Protein AF-A0A929TEA9-F1 (afdb_monomer_lite)

Secondary structure (DSSP, 8-state):
--EEE---THHHHHHHHHHTT----TTT-SSS--HHHHHHTTEEEEPPP----TT-BTT--S--TT----TTPPBPPHHHHHHHHHHHHHHHH--

Radius of gyration: 14.56 Å; chains: 1; bounding box: 35×23×40 Å

Structure (mmCIF, N/CA/C/O backbone):
data_AF-A0A929TEA9-F1
#
_entry.id   AF-A0A929TEA9-F1
#
loop_
_atom_site.group_PDB
_atom_site.id
_atom_site.type_symbol
_atom_site.label_atom_id
_atom_site.label_alt_id
_atom_site.label_comp_id
_atom_site.label_asym_id
_atom_site.label_entity_id
_atom_site.label_seq_id
_atom_site.pdbx_PDB_ins_code
_atom_site.Cartn_x
_atom_site.Cartn_y
_atom_site.Cartn_z
_atom_site.occupancy
_atom_site.B_iso_or_equiv
_atom_site.auth_seq_id
_atom_site.auth_comp_id
_atom_site.auth_asym_id
_atom_site.auth_atom_id
_atom_site.pdbx_PDB_model_num
ATOM 1 N N . MET A 1 1 ? -21.602 -0.437 10.438 1.00 84.56 1 MET A N 1
ATOM 2 C CA . MET A 1 1 ? -21.582 -1.915 10.473 1.00 84.56 1 MET A CA 1
ATOM 3 C C . MET A 1 1 ? -20.147 -2.304 10.237 1.00 84.56 1 MET A C 1
ATOM 5 O O . MET A 1 1 ? -19.591 -1.836 9.253 1.00 84.56 1 MET A O 1
ATOM 9 N N . LYS A 1 2 ? -19.556 -3.097 11.129 1.00 95.19 2 LYS A N 1
ATOM 10 C CA . LYS A 1 2 ? -18.173 -3.540 10.960 1.00 95.19 2 LYS A CA 1
ATOM 11 C C . LYS A 1 2 ? -18.065 -4.503 9.789 1.00 95.19 2 LYS A C 1
ATOM 13 O O . LYS A 1 2 ? -18.939 -5.354 9.626 1.00 95.19 2 LYS A O 1
ATOM 18 N N . TYR A 1 3 ? -16.999 -4.380 9.012 1.00 96.94 3 TYR A N 1
ATOM 19 C CA . TYR A 1 3 ? -16.718 -5.269 7.890 1.00 96.94 3 TYR A CA 1
ATOM 20 C C . TYR A 1 3 ? -15.256 -5.704 7.881 1.00 96.94 3 TYR A C 1
ATOM 22 O O . TYR A 1 3 ? -14.392 -5.062 8.479 1.00 96.94 3 TYR A O 1
ATOM 30 N N . ILE A 1 4 ? -15.012 -6.823 7.209 1.00 97.75 4 ILE A N 1
ATOM 31 C CA . ILE A 1 4 ? -13.682 -7.337 6.913 1.00 97.75 4 ILE A CA 1
ATOM 32 C C . ILE A 1 4 ? -13.562 -7.340 5.396 1.00 97.75 4 ILE A C 1
ATOM 34 O O . ILE A 1 4 ? -14.401 -7.938 4.723 1.00 97.75 4 ILE A O 1
ATOM 38 N N . ASP A 1 5 ? -12.539 -6.672 4.879 1.00 96.81 5 ASP A N 1
ATOM 39 C CA . ASP A 1 5 ? -12.192 -6.723 3.464 1.00 96.81 5 ASP A CA 1
ATOM 40 C C . ASP A 1 5 ? -10.939 -7.589 3.277 1.00 96.81 5 ASP A C 1
ATOM 42 O O . ASP A 1 5 ? -9.912 -7.422 3.942 1.00 96.81 5 ASP A O 1
ATOM 46 N N . MET A 1 6 ? -11.059 -8.562 2.381 1.00 96.69 6 MET A N 1
ATOM 47 C CA . MET A 1 6 ? -10.072 -9.611 2.158 1.00 96.69 6 MET A CA 1
ATOM 48 C C . MET A 1 6 ? -9.094 -9.284 1.025 1.00 96.69 6 MET A C 1
ATOM 50 O O . MET A 1 6 ? -8.153 -10.052 0.823 1.00 96.69 6 MET A O 1
ATOM 54 N N 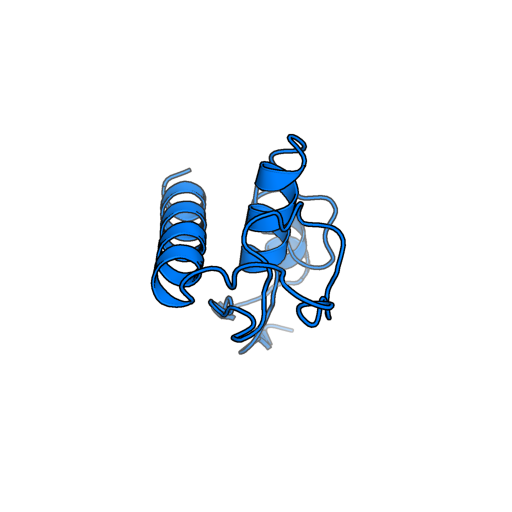. HIS A 1 7 ? -9.272 -8.181 0.286 1.00 95.44 7 HIS A N 1
ATOM 55 C CA . HIS A 1 7 ? -8.369 -7.847 -0.813 1.00 95.44 7 HIS A CA 1
ATOM 56 C C . HIS A 1 7 ? -8.376 -6.357 -1.177 1.00 95.44 7 HIS A C 1
ATOM 58 O O . HIS A 1 7 ? -9.407 -5.790 -1.516 1.00 95.44 7 HIS A O 1
ATOM 64 N N . CYS A 1 8 ? -7.193 -5.739 -1.197 1.00 94.81 8 CYS A N 1
ATOM 65 C CA . CYS A 1 8 ? -7.013 -4.372 -1.675 1.00 94.81 8 CYS A CA 1
ATOM 66 C C . CYS A 1 8 ? -5.610 -4.147 -2.250 1.00 94.81 8 CYS A C 1
ATOM 68 O O . CYS A 1 8 ? -4.612 -4.488 -1.614 1.00 94.81 8 CYS A O 1
ATOM 70 N N . ASP A 1 9 ? -5.530 -3.468 -3.393 1.00 94.25 9 ASP A N 1
ATOM 71 C CA . ASP A 1 9 ? -4.281 -3.231 -4.132 1.00 94.25 9 ASP A CA 1
ATOM 72 C C . ASP A 1 9 ? -3.489 -1.991 -3.676 1.00 94.25 9 ASP A C 1
ATOM 74 O O . ASP A 1 9 ? -2.497 -1.607 -4.297 1.00 94.25 9 ASP A O 1
ATOM 78 N N . THR A 1 10 ? -3.887 -1.361 -2.566 1.00 95.62 10 THR A N 1
ATOM 79 C CA . THR A 1 10 ? -3.297 -0.095 -2.086 1.00 95.62 10 THR A CA 1
ATOM 80 C C . THR A 1 10 ? -1.779 -0.157 -1.910 1.00 95.62 10 THR A C 1
ATOM 82 O O . THR A 1 10 ? -1.098 0.818 -2.220 1.00 95.62 10 THR A O 1
ATOM 85 N N . MET A 1 11 ? -1.216 -1.289 -1.470 1.00 95.62 11 MET A N 1
ATOM 86 C CA . MET A 1 11 ? 0.242 -1.418 -1.317 1.00 95.62 11 MET A CA 1
ATOM 87 C C . MET A 1 11 ? 0.981 -1.292 -2.650 1.00 95.62 11 MET A C 1
ATOM 89 O O . MET A 1 11 ? 2.001 -0.605 -2.728 1.00 95.62 11 MET A O 1
ATOM 93 N N . ALA A 1 12 ? 0.442 -1.888 -3.716 1.00 93.62 12 ALA A N 1
ATOM 94 C CA . ALA A 1 12 ? 1.003 -1.743 -5.050 1.00 93.62 12 ALA A CA 1
ATOM 95 C C . ALA A 1 12 ? 0.904 -0.283 -5.523 1.00 93.62 12 ALA A C 1
ATOM 97 O O . ALA A 1 12 ? 1.888 0.266 -6.014 1.00 93.62 12 ALA A O 1
ATOM 98 N N . SER A 1 13 ? -0.233 0.386 -5.301 1.00 94.62 13 SER A N 1
ATOM 99 C CA . SER A 1 13 ? -0.403 1.804 -5.649 1.00 94.62 13 SER A CA 1
ATOM 100 C C . SER A 1 13 ? 0.567 2.726 -4.900 1.00 94.6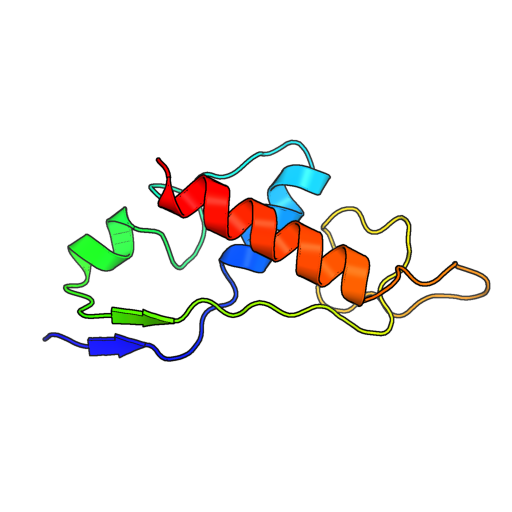2 13 SER A C 1
ATOM 102 O O . SER A 1 13 ? 1.109 3.660 -5.496 1.00 94.62 13 SER A O 1
ATOM 104 N N . ILE A 1 14 ? 0.832 2.458 -3.616 1.00 95.94 14 ILE A N 1
ATOM 105 C CA . ILE A 1 14 ? 1.833 3.199 -2.838 1.00 95.94 14 ILE A CA 1
ATOM 106 C C . ILE A 1 14 ? 3.227 2.960 -3.418 1.00 95.94 14 ILE A C 1
ATOM 108 O O . ILE A 1 14 ? 3.945 3.929 -3.666 1.00 95.94 14 ILE A O 1
ATOM 112 N N . TRP A 1 15 ? 3.604 1.717 -3.724 1.00 94.88 15 TRP A N 1
ATOM 113 C CA . TRP A 1 15 ? 4.875 1.444 -4.397 1.00 94.88 15 TRP A CA 1
ATOM 114 C C . TRP A 1 15 ? 4.990 2.202 -5.731 1.00 94.88 15 TRP A C 1
ATOM 116 O O . TRP A 1 15 ? 5.994 2.867 -5.980 1.00 94.88 15 TRP A O 1
ATOM 126 N N . TYR A 1 16 ? 3.937 2.215 -6.551 1.00 93.88 16 TYR A N 1
ATOM 127 C CA . TYR A 1 16 ? 3.935 2.933 -7.833 1.00 93.88 16 TYR A CA 1
ATOM 128 C C . TYR A 1 16 ? 4.044 4.447 -7.650 1.00 93.88 16 TYR A C 1
ATOM 130 O O . TYR A 1 16 ? 4.630 5.129 -8.483 1.00 93.88 16 TYR A O 1
ATOM 138 N N . SER A 1 17 ? 3.494 5.005 -6.569 1.00 95.00 17 SER A N 1
ATOM 139 C CA . SER A 1 17 ? 3.694 6.419 -6.234 1.00 95.00 17 SER A CA 1
ATOM 140 C C . SER A 1 17 ? 5.171 6.738 -5.964 1.00 95.00 17 SER A C 1
ATOM 142 O O . SER A 1 17 ? 5.644 7.794 -6.370 1.00 95.00 17 SER A O 1
ATOM 144 N N . ARG A 1 18 ? 5.934 5.814 -5.361 1.00 93.75 18 ARG A N 1
ATOM 145 C CA . ARG A 1 18 ? 7.374 5.994 -5.106 1.00 93.75 18 ARG A CA 1
ATOM 146 C C . ARG A 1 18 ? 8.186 5.976 -6.390 1.00 93.75 18 ARG A C 1
ATOM 148 O O . ARG A 1 18 ? 9.040 6.836 -6.569 1.00 93.75 18 ARG A O 1
ATOM 155 N N . LEU A 1 19 ? 7.861 5.067 -7.312 1.00 92.31 19 LEU A N 1
ATOM 156 C CA . LEU A 1 19 ? 8.469 5.043 -8.650 1.00 92.31 19 LEU A CA 1
ATOM 157 C C . LEU A 1 19 ? 8.254 6.370 -9.401 1.00 92.31 19 LEU A C 1
ATOM 159 O O . LEU A 1 19 ? 9.107 6.790 -10.176 1.00 92.31 19 LEU A O 1
ATOM 163 N N . ARG A 1 20 ? 7.146 7.064 -9.111 1.00 93.31 20 ARG A N 1
ATOM 164 C CA . ARG A 1 20 ? 6.804 8.385 -9.665 1.00 93.31 20 ARG A CA 1
ATOM 165 C C . ARG A 1 20 ? 7.343 9.569 -8.855 1.00 93.31 20 ARG A C 1
ATOM 167 O O . ARG A 1 20 ? 7.139 10.708 -9.263 1.00 93.31 20 ARG A O 1
ATOM 174 N N . GLY A 1 21 ? 7.991 9.330 -7.713 1.00 94.38 21 GLY A N 1
ATOM 175 C CA . GLY A 1 21 ? 8.454 10.375 -6.792 1.00 94.38 21 GLY A CA 1
ATOM 176 C C . GLY A 1 21 ? 7.349 11.057 -5.969 1.00 94.38 21 GLY A C 1
ATOM 177 O O . GLY A 1 21 ? 7.622 12.042 -5.291 1.00 94.38 21 GLY A O 1
ATOM 178 N N . GLU A 1 22 ? 6.116 10.546 -6.005 1.00 94.62 22 GLU A N 1
ATOM 179 C CA . GLU A 1 22 ? 4.954 11.095 -5.288 1.00 94.62 22 GLU A CA 1
ATOM 180 C C . GLU A 1 22 ? 4.920 10.671 -3.807 1.00 94.62 22 GLU A C 1
ATOM 182 O O . GLU A 1 22 ? 4.416 11.416 -2.975 1.00 94.62 22 GLU A O 1
ATOM 187 N N . ASN A 1 23 ? 5.487 9.500 -3.478 1.00 92.25 23 ASN A N 1
ATOM 188 C CA . ASN A 1 23 ? 5.702 8.997 -2.111 1.00 92.25 23 ASN A CA 1
ATOM 189 C C . ASN A 1 23 ? 4.468 9.056 -1.189 1.00 92.25 23 ASN A C 1
ATOM 191 O O . ASN A 1 23 ? 4.501 9.670 -0.124 1.00 92.25 23 ASN A O 1
ATOM 195 N N . PHE A 1 24 ? 3.383 8.390 -1.580 1.00 96.38 24 PHE A N 1
ATOM 196 C CA . PHE A 1 24 ? 2.166 8.331 -0.770 1.00 96.38 24 PHE A CA 1
ATOM 197 C C . PHE A 1 24 ? 2.370 7.607 0.564 1.00 96.38 24 PHE A C 1
ATOM 199 O O . PHE A 1 24 ? 3.166 6.670 0.670 1.00 96.38 24 PHE A O 1
ATOM 206 N N . ASP A 1 25 ? 1.581 8.018 1.555 1.00 96.25 25 ASP A N 1
ATOM 207 C CA . ASP A 1 25 ? 1.535 7.422 2.885 1.00 96.25 25 ASP A CA 1
ATOM 208 C C . ASP A 1 25 ? 0.198 6.709 3.116 1.00 96.25 25 ASP A C 1
ATOM 210 O O . ASP A 1 25 ? -0.866 7.254 2.826 1.00 96.25 25 ASP A O 1
ATOM 214 N N . LEU A 1 26 ? 0.223 5.485 3.645 1.00 97.00 26 LEU A N 1
ATOM 215 C CA . LEU A 1 26 ? -0.984 4.692 3.889 1.00 97.00 26 LEU A CA 1
ATOM 216 C C . LEU A 1 26 ? -1.972 5.395 4.832 1.00 97.00 26 LEU A C 1
ATOM 218 O O . LEU A 1 26 ? -3.170 5.109 4.773 1.00 97.00 26 LEU A O 1
ATOM 222 N N . SER A 1 27 ? -1.505 6.302 5.692 1.00 96.50 27 SER A N 1
ATOM 223 C CA . SER A 1 27 ? -2.363 7.026 6.628 1.00 96.50 27 SER A CA 1
ATOM 224 C C . SER A 1 27 ? -3.402 7.904 5.922 1.00 96.50 27 SER A C 1
ATOM 226 O O . SER A 1 27 ? -4.580 7.860 6.297 1.00 96.50 27 SER A O 1
ATOM 228 N N . ASP A 1 28 ? -3.007 8.634 4.873 1.00 97.00 28 ASP A N 1
ATOM 229 C CA . ASP A 1 28 ? -3.832 9.660 4.226 1.00 97.00 28 ASP A CA 1
ATOM 230 C C . ASP A 1 28 ? -3.787 9.685 2.687 1.00 97.00 28 ASP A C 1
ATOM 232 O O . ASP A 1 28 ? -4.383 10.582 2.086 1.00 97.00 28 ASP A O 1
ATOM 236 N N . ALA A 1 29 ? -3.172 8.682 2.044 1.00 96.06 29 ALA A N 1
ATOM 237 C CA . ALA A 1 29 ? -3.006 8.622 0.592 1.00 96.06 29 ALA A CA 1
ATOM 238 C C . ALA A 1 29 ? -4.290 8.988 -0.178 1.00 96.06 29 ALA A C 1
ATOM 240 O O . ALA A 1 29 ? -5.386 8.550 0.203 1.00 96.06 29 ALA A O 1
ATOM 241 N N . PRO A 1 30 ? -4.183 9.687 -1.325 1.00 96.25 30 PRO A N 1
ATOM 242 C CA . PRO A 1 30 ? -5.320 10.047 -2.175 1.00 96.25 30 PRO A CA 1
ATOM 243 C C . PRO A 1 30 ? -5.859 8.844 -2.985 1.00 96.25 30 PRO A C 1
ATOM 245 O O . PRO A 1 30 ? -6.211 8.965 -4.154 1.00 96.25 30 PRO A O 1
ATOM 248 N N . LEU A 1 31 ? -5.925 7.665 -2.364 1.00 95.44 31 LEU A N 1
ATOM 249 C CA . LEU A 1 31 ? -6.402 6.396 -2.914 1.00 95.44 31 LEU A CA 1
ATOM 250 C C . LEU A 1 31 ? -7.776 6.046 -2.336 1.00 95.44 31 LEU A C 1
ATOM 252 O O . LEU A 1 31 ? -8.211 6.643 -1.352 1.00 95.44 31 LEU A O 1
ATOM 256 N N . MET A 1 32 ? -8.483 5.076 -2.922 1.00 95.12 32 MET A N 1
ATOM 257 C CA . MET A 1 32 ? -9.797 4.644 -2.416 1.00 95.12 32 MET A CA 1
ATOM 258 C C . MET A 1 32 ? -9.729 4.111 -0.979 1.00 95.12 32 MET A C 1
ATOM 260 O O . MET A 1 32 ? -10.634 4.377 -0.191 1.00 95.12 32 MET A O 1
ATOM 264 N N . VAL A 1 33 ? -8.629 3.443 -0.626 1.00 96.12 33 VAL A N 1
ATOM 265 C CA . VAL A 1 33 ? -8.364 2.911 0.712 1.00 96.12 33 VAL A CA 1
ATOM 266 C C . VAL A 1 33 ? -7.125 3.593 1.298 1.00 96.12 33 VAL A C 1
ATOM 268 O O . VAL A 1 33 ? -6.087 3.693 0.650 1.00 96.12 33 VAL A O 1
ATOM 271 N N . ASN A 1 34 ? -7.258 4.080 2.530 1.00 96.88 34 ASN A N 1
ATOM 272 C CA . ASN A 1 34 ? -6.185 4.572 3.397 1.00 96.88 34 ASN A CA 1
ATOM 273 C C . ASN A 1 34 ? -6.645 4.416 4.863 1.00 96.88 34 ASN A C 1
ATOM 275 O O . ASN A 1 34 ? -7.832 4.166 5.106 1.00 96.88 34 ASN A O 1
ATOM 279 N N . LEU A 1 35 ? -5.755 4.549 5.850 1.00 96.25 35 LEU A N 1
ATOM 280 C CA . LEU A 1 35 ? -6.124 4.298 7.253 1.00 96.25 35 LEU A CA 1
ATOM 281 C C . LEU A 1 35 ? -7.216 5.246 7.752 1.00 96.25 35 LEU A C 1
ATOM 283 O O . LEU A 1 35 ? -8.097 4.813 8.494 1.00 96.25 35 LEU A O 1
ATOM 287 N N . ASN A 1 36 ? -7.192 6.517 7.347 1.00 97.25 36 ASN A N 1
ATOM 288 C CA . ASN A 1 36 ? -8.212 7.485 7.748 1.00 97.25 36 ASN A CA 1
ATOM 289 C C . ASN A 1 36 ? -9.608 7.074 7.256 1.00 97.25 36 ASN A C 1
ATOM 291 O O . ASN A 1 36 ? -10.564 7.096 8.032 1.00 97.25 36 ASN A O 1
ATOM 295 N N . LYS A 1 37 ? -9.723 6.618 6.007 1.00 97.25 37 LYS A N 1
ATOM 296 C CA . LYS A 1 37 ? -10.971 6.116 5.416 1.00 97.25 37 LYS A CA 1
ATOM 297 C C . LYS A 1 37 ? -11.419 4.805 6.056 1.00 97.25 37 LYS A C 1
ATOM 299 O O . LYS A 1 37 ? -12.601 4.656 6.347 1.00 97.25 37 LYS A O 1
ATOM 304 N N . LEU A 1 38 ? -10.490 3.888 6.339 1.00 96.81 38 LEU A N 1
ATOM 305 C CA . LEU A 1 38 ? -10.797 2.623 7.018 1.00 96.81 38 LEU A CA 1
ATOM 306 C C . LEU A 1 38 ? -11.343 2.857 8.433 1.00 96.81 38 LEU A C 1
ATOM 308 O O . LEU A 1 38 ? -12.346 2.251 8.810 1.00 96.81 38 LEU A O 1
ATOM 312 N N . LYS A 1 39 ? -10.738 3.785 9.188 1.00 96.19 39 LYS A N 1
ATOM 313 C CA . LYS A 1 39 ? -11.215 4.194 10.519 1.00 96.19 39 LYS A CA 1
ATOM 314 C C . LYS A 1 39 ? -12.596 4.849 10.448 1.00 96.19 39 LYS A C 1
ATOM 316 O O . LYS A 1 39 ? -13.472 4.496 11.229 1.00 96.19 39 LYS A O 1
ATOM 321 N N . GLN A 1 40 ? -12.808 5.769 9.503 1.00 97.12 40 GLN A N 1
ATOM 322 C CA . GLN A 1 40 ? -14.109 6.425 9.299 1.00 97.12 40 GLN A CA 1
ATOM 323 C C . GLN A 1 40 ? -15.205 5.437 8.878 1.00 97.12 40 GLN A C 1
ATOM 325 O O . GLN A 1 40 ? -16.359 5.595 9.267 1.00 97.12 40 GLN A O 1
ATOM 330 N N . GLY A 1 41 ? -14.844 4.413 8.104 1.00 96.19 41 GLY A N 1
ATOM 331 C CA . GLY A 1 41 ? -15.753 3.365 7.652 1.00 96.19 41 GLY A CA 1
ATOM 332 C C . GLY A 1 41 ? -16.068 2.286 8.692 1.00 96.19 41 GLY A C 1
ATOM 333 O O . GLY A 1 41 ? -16.868 1.410 8.381 1.00 96.19 41 GLY A O 1
ATOM 334 N N . ASP A 1 42 ? -15.471 2.322 9.891 1.00 96.88 42 ASP A N 1
ATOM 335 C CA . ASP A 1 42 ? -15.596 1.261 10.910 1.00 96.88 42 ASP A CA 1
ATOM 336 C C . ASP A 1 42 ? -15.128 -0.116 10.373 1.00 96.88 42 ASP A C 1
ATOM 338 O O . ASP A 1 42 ? -15.728 -1.159 10.646 1.00 96.88 42 ASP A O 1
ATOM 342 N N . CYS A 1 43 ? -14.052 -0.121 9.568 1.00 97.31 43 CYS A N 1
ATOM 343 C CA . CYS A 1 43 ? -13.417 -1.349 9.084 1.00 97.31 43 CYS A CA 1
ATOM 344 C C . CYS A 1 43 ? -12.776 -2.105 10.254 1.00 97.31 43 CYS A C 1
ATOM 346 O O . CYS A 1 43 ? -11.994 -1.540 11.021 1.00 97.31 43 CYS A O 1
ATOM 348 N N . LEU A 1 44 ? -13.091 -3.394 10.385 1.00 97.50 44 LEU A N 1
ATOM 349 C CA . LEU A 1 44 ? -12.541 -4.248 11.435 1.00 97.50 44 LEU A CA 1
ATOM 350 C C . LEU A 1 44 ? -11.162 -4.794 11.060 1.00 97.50 44 LEU A C 1
ATOM 352 O O . LEU A 1 44 ? -10.291 -4.900 11.918 1.00 97.50 44 LEU A O 1
ATOM 356 N N . CYS A 1 45 ? -10.986 -5.185 9.799 1.00 96.19 45 CYS A N 1
ATOM 357 C CA . CYS A 1 45 ? -9.749 -5.761 9.290 1.00 96.19 45 CYS A CA 1
ATOM 358 C C . CYS A 1 45 ? -9.668 -5.561 7.774 1.00 96.19 45 CYS A C 1
ATOM 360 O O . CYS A 1 45 ? -10.650 -5.782 7.063 1.00 96.19 45 CYS A O 1
ATOM 362 N N . GLN A 1 46 ? -8.486 -5.174 7.299 1.00 96.31 46 GLN A N 1
ATOM 363 C CA . GLN A 1 46 ? -8.170 -5.023 5.886 1.00 96.31 46 GLN A CA 1
ATOM 364 C C . GLN A 1 46 ? -7.007 -5.944 5.539 1.00 96.31 46 GLN A C 1
ATOM 366 O O . GLN A 1 46 ? -5.946 -5.876 6.159 1.00 96.31 46 GLN A O 1
ATOM 371 N N . THR A 1 47 ? -7.182 -6.746 4.497 1.00 96.62 47 THR A N 1
ATOM 372 C CA . THR A 1 47 ? -6.079 -7.470 3.867 1.00 96.62 47 THR A CA 1
ATOM 373 C C . THR A 1 47 ? -5.549 -6.649 2.696 1.00 96.62 47 THR A C 1
ATOM 375 O O . THR A 1 47 ? -6.311 -6.230 1.821 1.00 96.62 47 THR A O 1
ATOM 378 N N . PHE A 1 48 ? -4.238 -6.414 2.676 1.00 95.38 48 PHE A N 1
ATOM 379 C CA . PHE A 1 48 ? -3.553 -5.743 1.575 1.00 95.38 48 PHE A CA 1
ATOM 380 C C . PHE A 1 48 ? -2.877 -6.772 0.673 1.00 95.38 48 PHE A C 1
ATOM 382 O O . PHE A 1 48 ? -2.101 -7.607 1.138 1.00 95.38 48 PHE A O 1
ATOM 389 N N . ALA A 1 49 ? -3.169 -6.709 -0.621 1.00 93.88 49 ALA A N 1
ATOM 390 C CA . ALA A 1 49 ? -2.585 -7.597 -1.605 1.00 93.88 49 ALA A CA 1
ATOM 391 C C . ALA A 1 49 ? -1.137 -7.191 -1.904 1.00 93.88 49 ALA A C 1
ATOM 393 O O . ALA A 1 49 ? -0.831 -6.023 -2.146 1.00 93.88 49 ALA A O 1
ATOM 394 N N . MET A 1 50 ? -0.249 -8.183 -1.929 1.00 92.06 50 MET A N 1
ATOM 395 C CA . MET A 1 50 ? 1.128 -8.037 -2.389 1.00 92.06 50 MET A CA 1
ATOM 396 C C . MET A 1 50 ? 1.294 -8.901 -3.631 1.00 92.06 50 MET A C 1
ATOM 398 O O . MET A 1 50 ? 1.331 -10.127 -3.548 1.00 92.06 50 MET A O 1
ATOM 402 N N . PHE A 1 51 ? 1.336 -8.261 -4.793 1.00 91.62 51 PHE A N 1
ATOM 403 C CA . PHE A 1 51 ? 1.394 -8.945 -6.076 1.00 91.62 51 PHE A CA 1
ATOM 404 C C . PHE A 1 51 ? 2.192 -8.127 -7.084 1.00 91.62 51 PHE A C 1
ATOM 406 O O . PHE A 1 51 ? 2.338 -6.912 -6.964 1.00 91.62 51 PHE A O 1
ATOM 413 N N . VAL A 1 52 ? 2.675 -8.804 -8.119 1.00 89.31 52 VAL A N 1
ATOM 414 C CA . VAL A 1 52 ? 3.337 -8.171 -9.256 1.00 89.31 52 VAL A CA 1
ATOM 415 C C . VAL A 1 52 ? 2.858 -8.798 -10.551 1.00 89.31 52 VAL A C 1
ATOM 417 O O . VAL A 1 52 ? 2.478 -9.967 -10.602 1.00 89.31 52 VAL A O 1
ATOM 420 N N . TYR A 1 53 ? 2.935 -8.023 -11.624 1.00 87.44 53 TYR A N 1
ATOM 421 C CA . TYR A 1 53 ? 2.721 -8.545 -12.963 1.00 87.44 53 TYR A CA 1
ATOM 422 C C . TYR A 1 53 ? 3.969 -9.295 -13.434 1.00 87.44 53 TYR A C 1
ATOM 424 O O . TYR A 1 53 ? 5.062 -8.735 -13.450 1.00 87.44 53 TYR A O 1
ATOM 432 N N . LEU A 1 54 ? 3.796 -10.544 -13.878 1.00 87.25 54 LEU A N 1
ATOM 433 C CA . LEU A 1 54 ? 4.897 -11.397 -14.357 1.00 87.25 54 LEU A CA 1
ATOM 434 C C . LEU A 1 54 ? 5.599 -10.849 -15.609 1.00 87.25 54 LEU A C 1
ATOM 436 O O . LEU A 1 54 ? 6.747 -11.184 -15.879 1.00 87.25 54 LEU A O 1
ATOM 440 N N . ASN A 1 55 ? 4.899 -10.026 -16.389 1.00 85.69 55 ASN A N 1
ATOM 441 C CA . ASN A 1 55 ? 5.403 -9.436 -17.629 1.00 85.69 55 ASN A CA 1
ATOM 442 C C . ASN A 1 55 ? 5.640 -7.928 -17.497 1.00 85.69 55 ASN A C 1
ATOM 444 O O . ASN A 1 55 ? 5.488 -7.203 -18.474 1.00 85.69 55 ASN A O 1
ATOM 448 N N . ARG A 1 56 ? 5.985 -7.456 -16.297 1.00 86.50 56 ARG A N 1
ATOM 449 C CA . ARG A 1 56 ? 6.315 -6.051 -16.069 1.00 86.50 56 ARG A CA 1
ATOM 450 C C . ARG A 1 56 ? 7.686 -5.717 -16.676 1.00 86.50 56 ARG A C 1
ATOM 452 O O . ARG A 1 56 ? 8.631 -6.469 -16.429 1.00 86.50 56 ARG A O 1
ATOM 459 N N . PRO A 1 57 ? 7.826 -4.621 -17.438 1.00 88.31 57 PRO A N 1
ATOM 460 C CA . PRO A 1 57 ? 9.129 -4.209 -17.947 1.00 88.31 57 PRO A CA 1
ATOM 461 C C . PRO A 1 57 ? 10.007 -3.625 -16.822 1.00 88.31 57 PRO A C 1
ATOM 463 O O . PRO A 1 57 ? 9.493 -3.083 -15.845 1.00 88.31 57 PRO A O 1
ATOM 466 N N . GLU A 1 58 ? 11.333 -3.743 -16.938 1.00 87.12 58 GLU A N 1
ATOM 467 C CA . GLU A 1 58 ? 12.296 -3.229 -15.941 1.00 87.12 58 GLU A CA 1
ATOM 468 C C . GLU A 1 58 ? 12.188 -1.710 -15.723 1.00 87.12 58 GLU A C 1
ATOM 470 O O . GLU A 1 58 ? 12.380 -1.232 -14.610 1.00 87.12 58 GLU A O 1
ATOM 475 N N . ASN A 1 59 ? 11.856 -0.948 -16.766 1.00 86.06 59 ASN A N 1
ATOM 476 C CA . ASN A 1 59 ? 11.707 0.512 -16.730 1.00 86.06 59 ASN A CA 1
ATOM 477 C C . ASN A 1 59 ? 10.293 0.972 -16.324 1.00 86.06 59 ASN A C 1
ATOM 479 O O . ASN A 1 59 ? 9.914 2.107 -16.611 1.00 86.06 59 ASN A O 1
ATOM 483 N N . PHE A 1 60 ? 9.500 0.101 -15.697 1.00 86.94 60 PHE A N 1
ATOM 484 C CA . PHE A 1 60 ? 8.160 0.437 -15.235 1.00 86.94 60 PHE A CA 1
ATOM 485 C C . PHE A 1 60 ? 8.181 1.628 -14.264 1.00 86.94 60 PHE A C 1
ATOM 487 O O . PHE A 1 60 ? 8.808 1.574 -13.209 1.00 86.94 60 PHE A O 1
ATOM 494 N N . ASP A 1 61 ? 7.441 2.684 -14.599 1.00 87.00 61 ASP A N 1
ATOM 495 C CA . ASP A 1 61 ? 7.437 3.958 -13.872 1.00 87.00 61 ASP A CA 1
ATOM 496 C C . ASP A 1 61 ? 6.240 4.117 -12.920 1.00 87.00 61 ASP A C 1
ATOM 498 O O . ASP A 1 61 ? 6.020 5.195 -12.380 1.00 87.00 61 ASP A O 1
ATOM 502 N N . GLY A 1 62 ? 5.426 3.076 -12.721 1.00 85.19 62 GLY A N 1
ATOM 503 C CA . GLY A 1 62 ? 4.194 3.174 -11.935 1.00 85.19 62 GLY A CA 1
ATOM 504 C C . GLY A 1 62 ? 2.947 3.557 -12.738 1.00 85.19 62 GLY A C 1
ATOM 505 O O . GLY A 1 62 ? 1.844 3.434 -12.206 1.00 85.19 62 GLY A O 1
ATOM 506 N N . ARG A 1 63 ? 3.074 3.987 -14.002 1.00 77.62 63 ARG A N 1
ATOM 507 C CA . ARG A 1 63 ? 1.962 4.443 -14.854 1.00 77.62 63 ARG A CA 1
ATOM 508 C C . ARG A 1 63 ? 1.620 3.403 -15.917 1.00 77.62 63 ARG A C 1
ATOM 510 O O . ARG A 1 63 ? 1.792 3.652 -17.103 1.00 77.62 63 ARG A O 1
ATOM 517 N N . GLN A 1 64 ? 1.154 2.227 -15.492 1.00 64.69 64 GLN A N 1
ATOM 518 C CA . GLN A 1 64 ? 0.468 1.238 -16.342 1.00 64.69 64 GLN A CA 1
ATOM 519 C C . GLN A 1 64 ? 0.012 0.033 -15.504 1.00 64.69 64 GLN A C 1
ATOM 521 O O . GLN A 1 64 ? 0.828 -0.702 -14.951 1.00 64.69 64 GLN A O 1
ATOM 526 N N . GLU A 1 65 ? -1.296 -0.212 -15.432 1.00 56.72 65 GLU A N 1
ATOM 527 C CA . GLU A 1 65 ? -1.835 -1.391 -14.735 1.00 56.72 65 GLU A CA 1
ATOM 528 C C . GLU A 1 65 ? -1.578 -2.681 -15.532 1.00 56.72 65 GLU A C 1
ATOM 530 O O . GLU A 1 65 ? -1.392 -3.742 -14.950 1.00 56.72 65 GLU A O 1
ATOM 535 N N . HIS A 1 66 ? -1.455 -2.596 -16.861 1.00 56.44 66 HIS A N 1
ATOM 536 C CA . HIS A 1 66 ? -1.314 -3.752 -17.755 1.00 56.44 66 HIS A CA 1
ATOM 537 C C . HIS A 1 66 ? -0.203 -3.566 -18.797 1.00 56.44 66 HIS A C 1
ATOM 539 O O . HIS A 1 66 ? -0.399 -3.807 -19.985 1.00 56.44 66 HIS A O 1
ATOM 545 N N . GLY A 1 67 ? 0.976 -3.118 -18.362 1.00 53.53 67 GLY A N 1
ATOM 546 C CA . GLY A 1 67 ? 2.146 -3.041 -19.236 1.00 53.53 67 GLY A CA 1
ATO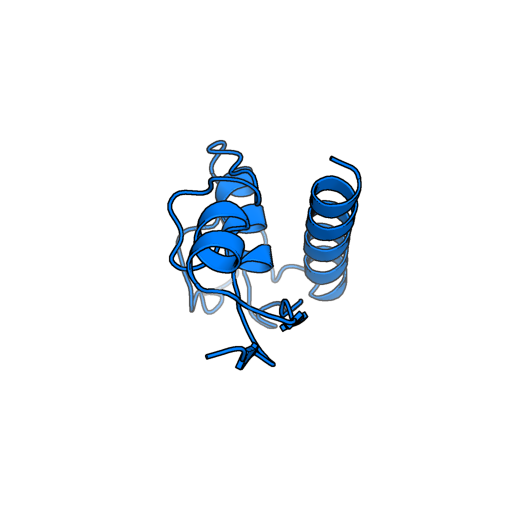M 547 C C . GLY A 1 67 ? 2.626 -4.443 -19.606 1.00 53.53 67 GLY A C 1
ATOM 548 O O . GLY A 1 67 ? 3.348 -5.072 -18.836 1.00 53.53 67 GLY A O 1
ATOM 549 N N . THR A 1 68 ? 2.202 -4.962 -20.756 1.00 59.47 68 THR A N 1
ATOM 550 C CA . THR A 1 68 ? 2.868 -6.096 -21.404 1.00 59.47 68 THR A CA 1
ATOM 551 C C . THR A 1 68 ? 4.171 -5.598 -22.005 1.00 59.47 68 THR A C 1
ATOM 553 O O . THR A 1 68 ? 4.125 -4.661 -22.797 1.00 59.47 68 THR A O 1
ATOM 556 N N . VAL A 1 69 ? 5.295 -6.238 -21.669 1.00 61.75 69 VAL A N 1
ATOM 557 C CA . VAL A 1 69 ? 6.587 -6.064 -22.361 1.00 61.75 69 VAL A CA 1
ATOM 558 C C . VAL A 1 69 ? 6.372 -5.936 -23.870 1.00 61.75 69 VAL A C 1
ATOM 560 O O . VAL A 1 69 ? 5.836 -6.859 -24.491 1.00 61.75 69 VAL A O 1
ATOM 563 N N . GLN A 1 70 ? 6.769 -4.804 -24.453 1.00 64.12 70 GLN A N 1
ATOM 564 C CA . GLN A 1 70 ? 6.690 -4.589 -25.897 1.00 64.12 70 GLN A CA 1
ATOM 565 C C . GLN A 1 70 ? 8.069 -4.797 -26.530 1.00 64.12 70 GLN A C 1
ATOM 567 O O . GLN A 1 70 ? 9.072 -4.224 -26.109 1.00 64.12 70 GLN A O 1
ATOM 572 N N . GLY A 1 71 ? 8.135 -5.627 -27.572 1.00 71.38 71 GLY A N 1
ATOM 573 C CA . GLY A 1 71 ? 9.376 -5.859 -28.315 1.00 71.38 71 GLY A CA 1
ATOM 574 C C . GLY A 1 71 ? 10.482 -6.500 -27.465 1.00 71.38 71 GLY A C 1
ATOM 575 O O . GLY A 1 71 ? 10.287 -7.574 -26.904 1.00 71.38 71 GLY A O 1
ATOM 576 N N . ASN A 1 72 ? 11.650 -5.853 -27.402 1.00 72.00 72 ASN A N 1
ATOM 577 C CA . ASN A 1 72 ? 12.865 -6.368 -26.748 1.00 72.00 72 ASN A CA 1
ATOM 578 C C . ASN A 1 72 ? 13.073 -5.833 -25.318 1.00 72.00 72 ASN A C 1
ATOM 580 O O . ASN A 1 72 ? 14.190 -5.882 -24.798 1.00 72.00 72 ASN A O 1
ATOM 584 N N . GLU A 1 73 ? 12.038 -5.276 -24.690 1.00 77.94 73 GLU A N 1
ATOM 585 C CA . GLU A 1 73 ? 12.118 -4.805 -23.307 1.00 77.94 73 GLU A CA 1
ATOM 586 C C . GLU A 1 73 ? 12.491 -5.945 -22.347 1.00 77.94 73 GLU A C 1
ATOM 588 O O . GLU A 1 73 ? 11.990 -7.071 -22.434 1.00 77.94 73 GLU A O 1
ATOM 593 N N . LYS A 1 74 ? 13.388 -5.654 -21.401 1.00 84.81 74 LYS A N 1
ATOM 594 C CA . LYS A 1 74 ? 13.714 -6.605 -20.340 1.00 84.81 74 LYS A CA 1
ATOM 595 C C . LYS A 1 74 ? 12.572 -6.677 -19.337 1.00 84.81 74 LYS A C 1
ATOM 597 O O . LYS A 1 74 ? 11.999 -5.657 -18.955 1.00 84.81 74 LYS A O 1
ATOM 602 N N . LYS A 1 75 ? 12.270 -7.896 -18.894 1.00 87.88 75 LYS A N 1
ATOM 603 C CA . LYS A 1 75 ? 11.308 -8.155 -17.821 1.00 87.88 75 LYS A CA 1
ATOM 604 C C . LYS A 1 75 ? 11.963 -7.905 -16.475 1.00 87.88 75 LYS A C 1
ATOM 606 O O . LYS A 1 75 ? 13.052 -8.411 -16.223 1.00 87.88 75 LYS A O 1
ATOM 611 N N . MET A 1 76 ? 11.259 -7.189 -15.611 1.00 89.25 76 MET A N 1
ATOM 612 C CA . MET A 1 76 ? 11.597 -7.112 -14.199 1.00 89.25 76 MET A CA 1
ATOM 613 C C . MET A 1 76 ? 11.487 -8.509 -13.576 1.00 89.25 76 MET A C 1
ATOM 615 O O . MET A 1 76 ? 10.526 -9.231 -13.852 1.00 89.25 76 MET A O 1
ATOM 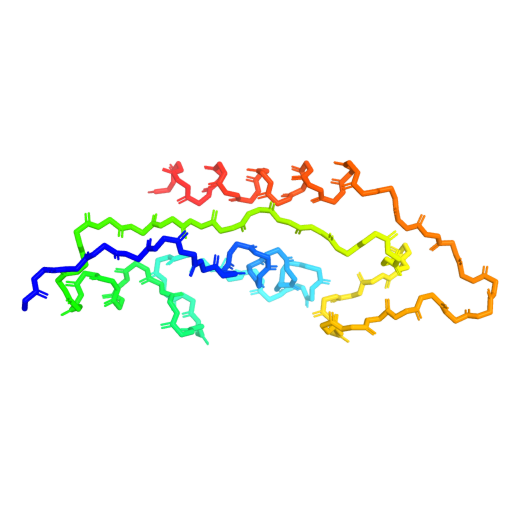619 N N . ASP A 1 77 ? 12.433 -8.869 -12.707 1.00 92.12 77 ASP A N 1
ATOM 620 C CA . ASP A 1 77 ? 12.298 -10.059 -11.867 1.00 92.12 77 ASP A CA 1
ATOM 621 C C . ASP A 1 77 ? 11.062 -9.908 -10.954 1.00 92.12 77 ASP A C 1
ATOM 623 O O . ASP A 1 77 ? 10.997 -8.963 -10.156 1.00 92.12 77 ASP A O 1
ATOM 627 N N . PRO A 1 78 ? 10.066 -10.810 -11.039 1.00 91.69 78 PRO A N 1
ATOM 628 C CA . PRO A 1 78 ? 8.890 -10.748 -10.182 1.00 91.69 78 PRO A CA 1
ATOM 629 C C . PRO A 1 78 ? 9.238 -10.764 -8.689 1.00 91.69 78 PRO A C 1
ATOM 631 O O . PRO A 1 78 ? 8.591 -10.071 -7.903 1.00 91.69 78 PRO A O 1
ATOM 634 N N . TRP A 1 79 ? 10.279 -11.499 -8.286 1.00 93.31 79 TRP A N 1
ATOM 635 C CA . TRP A 1 79 ? 10.673 -11.582 -6.879 1.00 93.31 79 TRP A CA 1
ATOM 636 C C . TRP A 1 79 ? 11.244 -10.276 -6.355 1.00 93.31 79 TRP A C 1
ATOM 638 O O . TRP A 1 79 ? 10.932 -9.884 -5.229 1.00 93.31 79 TRP A O 1
ATOM 648 N N . PHE A 1 80 ? 12.005 -9.565 -7.187 1.00 92.69 80 PHE A N 1
ATOM 649 C CA .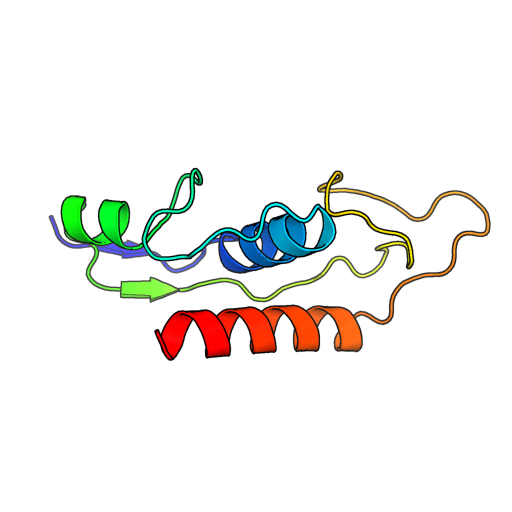 PHE A 1 80 ? 12.434 -8.211 -6.872 1.00 92.69 80 PHE A CA 1
ATOM 650 C C . PHE A 1 80 ? 11.220 -7.312 -6.608 1.00 92.69 80 PHE A C 1
ATOM 652 O O . PHE A 1 80 ? 11.127 -6.713 -5.539 1.00 92.69 80 PHE A O 1
ATOM 659 N N . GLY A 1 81 ? 10.236 -7.291 -7.511 1.00 91.88 81 GLY A N 1
ATOM 660 C CA . GLY A 1 81 ? 9.042 -6.462 -7.332 1.00 91.88 81 GLY A CA 1
ATOM 661 C C . GLY A 1 81 ? 8.223 -6.814 -6.080 1.00 91.88 81 GLY A C 1
ATOM 662 O O . GLY A 1 81 ? 7.787 -5.916 -5.364 1.00 91.88 81 GLY A O 1
ATOM 663 N N . VAL A 1 82 ? 8.048 -8.104 -5.767 1.00 92.94 82 VAL A N 1
ATOM 664 C CA . VAL A 1 82 ? 7.378 -8.532 -4.522 1.00 92.94 82 VAL A CA 1
ATOM 665 C C . VAL A 1 82 ? 8.165 -8.068 -3.296 1.00 92.94 82 VAL A C 1
ATOM 667 O O . VAL A 1 82 ? 7.566 -7.601 -2.328 1.00 92.94 82 VAL A O 1
ATOM 670 N N . SER A 1 83 ? 9.499 -8.144 -3.341 1.00 94.81 83 SER A N 1
ATOM 671 C CA . SER A 1 83 ? 10.350 -7.681 -2.242 1.00 94.81 83 SER A CA 1
ATOM 672 C C . SER A 1 83 ? 10.236 -6.170 -2.017 1.00 94.81 83 SER A C 1
ATOM 674 O O . SER A 1 83 ? 10.203 -5.728 -0.871 1.00 94.81 83 SER A O 1
ATOM 676 N N . GLU A 1 84 ? 10.093 -5.379 -3.084 1.00 94.62 84 GLU A N 1
ATOM 677 C CA . GLU A 1 84 ? 9.895 -3.930 -2.990 1.00 94.62 84 GLU A CA 1
ATOM 678 C C . GLU A 1 84 ? 8.541 -3.582 -2.362 1.00 94.62 84 GLU A C 1
ATOM 680 O O . GLU A 1 84 ? 8.480 -2.747 -1.462 1.00 94.62 84 GLU A O 1
ATOM 685 N N . ILE A 1 85 ? 7.459 -4.262 -2.757 1.00 94.88 85 ILE A N 1
ATOM 686 C CA . ILE A 1 85 ? 6.138 -4.060 -2.137 1.00 94.88 85 ILE A CA 1
ATOM 687 C C . ILE A 1 85 ? 6.160 -4.457 -0.656 1.00 94.88 85 ILE A C 1
ATOM 689 O O . ILE A 1 85 ? 5.573 -3.759 0.169 1.00 94.88 85 ILE A O 1
ATOM 693 N N . LEU A 1 86 ? 6.849 -5.545 -0.298 1.00 95.25 86 LEU A N 1
ATOM 694 C CA . LEU A 1 86 ? 6.970 -5.971 1.097 1.00 95.25 86 LEU A CA 1
ATOM 695 C C . LEU A 1 86 ? 7.692 -4.920 1.952 1.00 95.25 86 LEU A C 1
ATOM 697 O O . LEU A 1 86 ? 7.224 -4.617 3.047 1.00 95.25 86 LEU A O 1
ATOM 701 N N . LYS A 1 87 ? 8.779 -4.325 1.443 1.00 95.75 87 LYS A N 1
ATOM 702 C CA . LYS A 1 87 ? 9.474 -3.219 2.125 1.00 95.75 87 LYS A CA 1
ATOM 703 C C . LYS A 1 87 ? 8.549 -2.025 2.327 1.00 95.75 87 LYS A C 1
ATOM 705 O O . LYS A 1 87 ? 8.473 -1.494 3.429 1.00 95.75 87 LYS A O 1
ATOM 710 N N . VAL A 1 88 ? 7.795 -1.645 1.289 1.00 95.06 88 VAL A N 1
ATOM 711 C CA . VAL A 1 88 ? 6.785 -0.582 1.394 1.00 95.06 88 VAL A CA 1
ATOM 712 C C . VAL A 1 88 ? 5.802 -0.900 2.516 1.00 95.06 88 VAL A C 1
ATOM 714 O O . VAL A 1 88 ? 5.587 -0.051 3.374 1.00 95.06 88 VAL A O 1
ATOM 717 N N . PHE A 1 89 ? 5.241 -2.111 2.541 1.00 95.38 89 PHE A N 1
ATOM 718 C CA . PHE A 1 89 ? 4.300 -2.528 3.579 1.00 95.38 89 PHE A CA 1
ATOM 719 C C . PHE A 1 89 ? 4.908 -2.427 4.982 1.00 95.38 89 PHE A C 1
ATOM 721 O O . PHE A 1 89 ? 4.299 -1.810 5.851 1.00 95.38 89 PHE A O 1
ATOM 728 N N . GLN A 1 90 ? 6.110 -2.971 5.194 1.00 95.38 90 GLN A N 1
ATOM 729 C CA . GLN A 1 90 ? 6.812 -2.902 6.482 1.00 95.38 90 GLN A CA 1
ATOM 730 C C . GLN A 1 90 ? 6.991 -1.453 6.942 1.00 95.38 90 GLN A C 1
ATOM 732 O O . GLN A 1 90 ? 6.569 -1.100 8.039 1.00 95.38 90 GLN A O 1
ATOM 737 N N . GLU A 1 91 ? 7.488 -0.584 6.062 1.00 95.38 91 GLU A N 1
ATOM 738 C CA . GLU A 1 91 ? 7.650 0.837 6.367 1.00 95.38 91 GLU A CA 1
ATOM 739 C C . GLU A 1 91 ? 6.323 1.548 6.663 1.00 95.38 91 GLU A C 1
ATOM 741 O O . GLU A 1 91 ? 6.307 2.497 7.436 1.00 95.38 91 GLU A O 1
ATOM 746 N N . GLN A 1 92 ? 5.207 1.151 6.035 1.00 94.50 92 GLN A N 1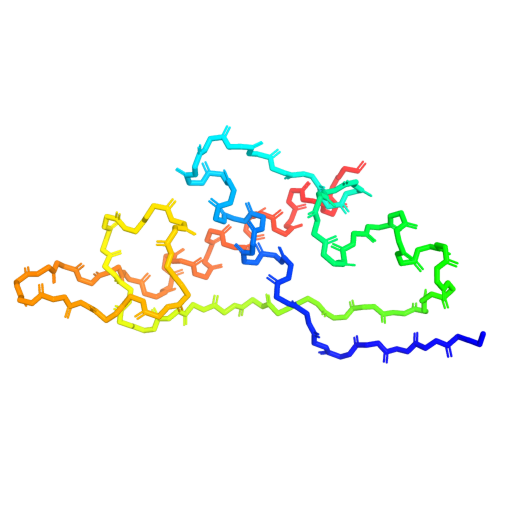
ATOM 747 C CA . GLN A 1 92 ? 3.894 1.729 6.352 1.00 94.50 92 GLN A CA 1
ATOM 748 C C . GLN A 1 92 ? 3.348 1.245 7.701 1.00 94.50 92 GLN A C 1
ATOM 750 O O . GLN A 1 92 ? 2.573 1.966 8.318 1.00 94.50 92 GLN A O 1
ATOM 755 N N . MET A 1 93 ? 3.706 0.035 8.141 1.00 90.69 93 MET A N 1
ATOM 756 C CA . MET A 1 93 ? 3.257 -0.529 9.420 1.00 90.69 93 MET A CA 1
ATOM 757 C C . MET A 1 93 ? 4.084 -0.043 10.616 1.00 90.69 93 MET A C 1
ATOM 759 O O . MET A 1 93 ? 3.603 -0.091 11.744 1.00 90.69 93 MET A O 1
ATOM 763 N N . GLU A 1 94 ? 5.323 0.392 10.385 1.00 91.94 94 GLU A N 1
ATOM 764 C CA . GLU A 1 94 ? 6.231 0.902 11.424 1.00 91.94 94 GLU A CA 1
ATOM 765 C C . GLU A 1 94 ? 6.034 2.396 11.744 1.00 91.94 94 GLU A C 1
ATOM 767 O O . GLU A 1 94 ? 6.649 2.902 12.684 1.00 91.94 94 GLU A O 1
ATOM 772 N N . LYS A 1 95 ? 5.193 3.097 10.977 1.00 86.19 95 LYS A N 1
ATOM 773 C CA . LYS A 1 95 ? 4.817 4.501 11.205 1.00 86.19 95 LYS A CA 1
ATOM 774 C C . LYS A 1 95 ? 3.659 4.633 12.190 1.00 86.19 95 LYS A C 1
ATOM 776 O O . LYS A 1 95 ? 3.728 5.565 13.022 1.00 86.19 95 LYS A O 1
#

Sequence (95 aa):
MKYIDMHCDTMASIWYSRLRGENFDLSDAPLMVNLNKLKQGDCLCQTFAMFVYLNRPENFDGRQEHGTVQGNEKKMDPWFGVSEILKVFQEQMEK

Foldseek 3Di:
DEDEAAEDAVLLLQLLCVLQVNNAALQDGPDPHHVVVCVVVNYPYYDYDQFDDQQAFPNRSSPDPDDHDDDPTHGDDRVVSSVSSVVSVVVNVVD

pLDDT: mean 90.22, std 10.11, range [53.53, 97.75]